Protein AF-A0A0N4YD77-F1 (afdb_monomer_lite)

Foldseek 3Di:
DDDDDDPPPDDQDAAEDQDDPVCVVDPPQPDPVCPVRNRYYYDPDPVRVVVVCVVDPDPPDDFDPLQEEEEEQQCQPPVVRLVVVCVVCVVSNHHYHYPHDDDPVRVVCRVPRGRYYD

InterPro domains:
  IPR005314 Peptidase C50, separase [PTHR12792] (9-118)
  IPR030397 SEPARIN core domain [PS51700] (65-118)

Sequence (118 aa):
MAKAESSSSKSPAYTFLIVCPDLTTFPWEVVPVFRDSPYVARVASVHALFRTLNKNDQIPFEVNVNNAFYVLDPDNNLGDTRKRITDFVSKFGWKGVVGKVPSTEEMAEALKERDVFL

Organism: Nippostrongylus brasiliensis (NCBI:txid27835)

pLDDT: mean 90.29, std 13.87, range [37.31, 97.56]

Structure (mmCIF, N/CA/C/O backbone):
data_AF-A0A0N4YD77-F1
#
_entry.id   AF-A0A0N4YD77-F1
#
loop_
_atom_site.group_PDB
_atom_site.id
_atom_site.type_symbol
_atom_site.label_atom_id
_atom_site.label_alt_id
_atom_site.label_comp_id
_atom_site.label_asym_id
_atom_site.label_entity_id
_atom_site.label_seq_id
_atom_site.pdbx_PDB_ins_code
_atom_site.Cartn_x
_atom_site.Cartn_y
_atom_site.Cartn_z
_atom_site.occupancy
_atom_site.B_iso_or_equiv
_atom_site.auth_seq_id
_atom_site.auth_comp_id
_atom_site.auth_asym_id
_atom_site.auth_atom_id
_atom_site.pdbx_PDB_model_num
ATOM 1 N N . MET A 1 1 ? 19.313 -45.833 -13.872 1.00 37.31 1 MET A N 1
ATOM 2 C CA . MET A 1 1 ? 18.668 -45.146 -12.733 1.00 37.31 1 MET A CA 1
ATOM 3 C C . MET A 1 1 ? 18.941 -43.659 -12.875 1.00 37.31 1 MET A C 1
ATOM 5 O O . MET A 1 1 ? 20.072 -43.239 -12.678 1.00 37.31 1 MET A O 1
ATOM 9 N N . ALA A 1 2 ? 17.950 -42.900 -13.343 1.00 38.97 2 ALA A N 1
ATOM 10 C CA . ALA A 1 2 ? 18.052 -41.451 -13.490 1.00 38.97 2 ALA A CA 1
ATOM 11 C C . ALA A 1 2 ? 17.935 -40.801 -12.105 1.00 38.97 2 ALA A C 1
ATOM 13 O O . ALA A 1 2 ? 17.040 -41.138 -11.330 1.00 38.97 2 ALA A O 1
ATOM 14 N N . LYS A 1 3 ? 18.884 -39.924 -11.780 1.00 38.44 3 LYS A N 1
ATOM 15 C CA . LYS A 1 3 ? 18.937 -39.183 -10.522 1.00 38.44 3 LYS A CA 1
ATOM 16 C C . LYS A 1 3 ? 17.837 -38.121 -10.572 1.00 38.44 3 LYS A C 1
ATOM 18 O O . LYS A 1 3 ? 17.881 -37.255 -11.437 1.00 38.44 3 LYS A O 1
ATOM 23 N N . ALA A 1 4 ? 16.841 -38.237 -9.697 1.00 43.75 4 ALA A N 1
ATOM 24 C CA . ALA A 1 4 ? 15.804 -37.228 -9.540 1.00 43.75 4 ALA A CA 1
ATOM 25 C C . ALA A 1 4 ? 16.464 -35.896 -9.152 1.00 43.75 4 ALA A C 1
ATOM 27 O O . ALA A 1 4 ? 17.150 -35.811 -8.131 1.00 43.75 4 ALA A O 1
ATOM 28 N N . GLU A 1 5 ? 16.299 -34.881 -9.994 1.00 40.06 5 GLU A N 1
ATOM 29 C CA . GLU A 1 5 ? 16.655 -33.507 -9.667 1.00 40.06 5 GLU A CA 1
ATOM 30 C C . GLU A 1 5 ? 15.758 -33.060 -8.511 1.00 40.06 5 GLU A C 1
ATOM 32 O O . GLU A 1 5 ? 14.537 -32.983 -8.642 1.00 40.06 5 GLU A O 1
ATOM 37 N N . SER A 1 6 ? 16.355 -32.808 -7.345 1.00 44.38 6 SER A N 1
ATOM 38 C CA . SER A 1 6 ? 15.648 -32.157 -6.250 1.00 44.38 6 SER A CA 1
ATOM 39 C C . SER A 1 6 ? 15.284 -30.750 -6.717 1.00 44.38 6 SER A C 1
ATOM 41 O O . SER A 1 6 ? 16.174 -29.922 -6.931 1.00 44.38 6 SER A O 1
ATOM 43 N N . SER A 1 7 ? 13.994 -30.480 -6.895 1.00 47.03 7 SER A N 1
ATOM 44 C CA . SER A 1 7 ? 13.473 -29.152 -7.196 1.00 47.03 7 SER A CA 1
ATOM 45 C C . SER A 1 7 ? 13.814 -28.201 -6.045 1.00 47.03 7 SER A C 1
ATOM 47 O O . SER A 1 7 ? 13.083 -28.106 -5.061 1.00 47.03 7 SER A O 1
ATOM 49 N N . SER A 1 8 ? 14.958 -27.525 -6.144 1.00 52.00 8 SER A N 1
ATOM 50 C CA . SER A 1 8 ? 15.318 -26.416 -5.267 1.00 52.00 8 SER A CA 1
ATOM 51 C C . SER A 1 8 ? 14.312 -25.293 -5.512 1.00 52.00 8 SER A C 1
ATOM 53 O O . SER A 1 8 ? 14.329 -24.657 -6.569 1.00 52.00 8 SER A O 1
ATOM 55 N N . SER A 1 9 ? 13.378 -25.094 -4.581 1.00 57.31 9 SER A N 1
ATOM 56 C CA . SER A 1 9 ? 12.446 -23.971 -4.621 1.00 57.31 9 SER A CA 1
ATOM 57 C C . SER A 1 9 ? 13.252 -22.681 -4.471 1.00 57.31 9 SER A C 1
ATOM 59 O O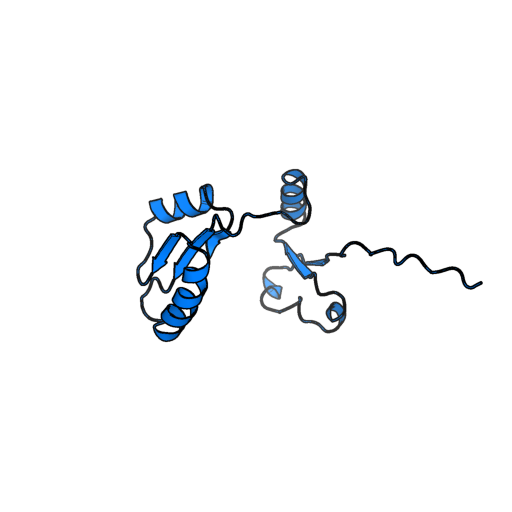 . SER A 1 9 ? 13.714 -22.357 -3.377 1.00 57.31 9 SER A O 1
ATOM 61 N N . LYS A 1 10 ? 13.474 -21.964 -5.575 1.00 71.62 10 LYS A N 1
ATOM 62 C CA . LYS A 1 10 ? 14.132 -20.654 -5.542 1.00 71.62 10 LYS A CA 1
ATOM 63 C C . LYS A 1 10 ? 13.287 -19.696 -4.704 1.00 71.62 10 LYS A C 1
ATOM 65 O O . LYS A 1 10 ? 12.093 -19.555 -4.961 1.00 71.62 10 LYS A O 1
ATOM 70 N N . SER A 1 11 ? 13.908 -19.033 -3.731 1.00 78.12 11 SER A N 1
ATOM 71 C CA . SER A 1 11 ? 13.277 -17.932 -3.001 1.00 78.12 11 SER A CA 1
ATOM 72 C C . SER A 1 11 ? 12.828 -16.836 -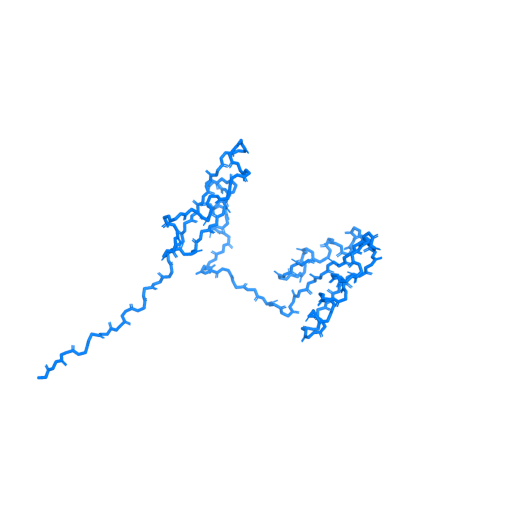3.979 1.00 78.12 11 SER A C 1
ATOM 74 O O . SER A 1 11 ? 13.518 -16.606 -4.979 1.00 78.12 11 SER A O 1
ATOM 76 N N . PRO A 1 12 ? 11.697 -16.156 -3.720 1.00 87.00 12 PRO A N 1
ATOM 77 C CA . PRO A 1 12 ? 11.223 -15.087 -4.589 1.00 87.00 12 PRO A CA 1
ATOM 78 C C . PRO A 1 12 ? 12.252 -13.950 -4.651 1.00 87.00 12 PRO A C 1
ATOM 80 O O . PRO A 1 12 ? 12.764 -13.503 -3.624 1.00 87.00 12 PRO A O 1
ATOM 83 N N . ALA A 1 13 ? 12.555 -13.487 -5.864 1.00 90.94 13 ALA A N 1
ATOM 84 C CA . ALA A 1 13 ? 13.394 -12.316 -6.096 1.00 90.94 13 ALA A CA 1
ATOM 85 C C . ALA A 1 13 ? 12.506 -11.075 -6.241 1.00 90.94 13 ALA A C 1
ATOM 87 O O . ALA A 1 13 ? 11.556 -11.093 -7.021 1.00 90.94 13 ALA A O 1
ATOM 88 N N . TYR A 1 14 ? 12.828 -10.009 -5.508 1.00 93.19 14 TYR A N 1
ATOM 89 C CA . TYR A 1 14 ? 12.081 -8.750 -5.508 1.00 93.19 14 TYR A CA 1
ATOM 90 C C . TYR A 1 14 ? 12.865 -7.655 -6.231 1.00 93.19 14 TYR A C 1
ATOM 92 O O . TYR A 1 14 ? 14.079 -7.541 -6.061 1.00 93.19 14 TYR A O 1
ATOM 100 N N . THR A 1 15 ? 12.167 -6.814 -6.994 1.00 95.56 15 THR A N 1
ATOM 101 C CA . THR A 1 15 ? 12.727 -5.603 -7.607 1.00 95.56 15 THR A CA 1
ATOM 102 C C . THR A 1 15 ? 12.103 -4.370 -6.966 1.00 95.56 15 THR A C 1
ATOM 104 O O . THR A 1 15 ? 10.893 -4.165 -7.054 1.00 95.56 15 THR A O 1
ATOM 107 N N . PHE A 1 16 ? 12.929 -3.525 -6.347 1.00 96.19 16 PHE A N 1
ATOM 108 C CA . PHE A 1 16 ? 12.488 -2.255 -5.772 1.00 96.19 16 PHE A CA 1
ATOM 109 C C . PHE A 1 16 ? 12.862 -1.088 -6.682 1.00 96.19 16 PHE A C 1
ATOM 111 O O . PHE A 1 16 ? 14.037 -0.861 -6.967 1.00 96.19 16 PHE A O 1
ATOM 118 N N . LEU A 1 17 ? 11.858 -0.335 -7.119 1.00 97.00 17 LEU A N 1
ATOM 119 C CA . LEU A 1 17 ? 12.024 0.840 -7.964 1.00 97.00 17 LEU A CA 1
ATOM 120 C C . LEU A 1 17 ? 12.051 2.105 -7.104 1.00 97.00 17 LEU A C 1
ATOM 122 O O . LEU A 1 17 ? 11.127 2.366 -6.332 1.00 97.00 17 LEU A O 1
ATOM 126 N N . ILE A 1 18 ? 13.096 2.913 -7.274 1.00 97.38 18 ILE A N 1
ATOM 127 C CA . ILE A 1 18 ? 13.190 4.267 -6.721 1.00 97.38 18 ILE A CA 1
ATOM 128 C C . ILE A 1 18 ? 13.071 5.220 -7.901 1.00 97.38 18 ILE A C 1
ATOM 130 O O . ILE A 1 18 ? 14.032 5.452 -8.631 1.00 97.38 18 ILE A O 1
ATOM 134 N N . VAL A 1 19 ? 11.854 5.705 -8.123 1.00 96.56 19 VAL A N 1
ATOM 135 C CA . VAL A 1 19 ? 11.498 6.532 -9.279 1.00 96.56 19 VAL A CA 1
ATOM 136 C C . VAL A 1 19 ? 11.478 7.993 -8.843 1.00 96.56 19 VAL A C 1
ATOM 138 O O . VAL A 1 19 ? 10.946 8.312 -7.779 1.00 96.56 19 VAL A O 1
ATOM 141 N N . CYS A 1 20 ? 12.055 8.893 -9.643 1.00 95.19 20 CYS A N 1
ATOM 142 C CA . CYS A 1 20 ? 11.963 10.321 -9.354 1.00 95.19 20 CYS A CA 1
ATOM 143 C C . CYS A 1 20 ? 10.502 10.807 -9.454 1.00 95.19 20 CYS A C 1
ATOM 145 O O . CYS A 1 20 ? 9.712 10.225 -10.207 1.00 95.19 20 CYS A O 1
ATOM 147 N N . PRO A 1 21 ? 10.125 11.877 -8.729 1.00 94.62 21 PRO A N 1
ATOM 148 C CA . PRO A 1 21 ? 8.751 12.379 -8.733 1.00 94.62 21 PRO A CA 1
ATOM 149 C C . PRO A 1 21 ? 8.198 12.643 -10.139 1.00 94.62 21 PRO A C 1
ATOM 151 O O . PRO A 1 21 ? 7.059 12.280 -10.421 1.00 94.62 21 PRO A O 1
ATOM 154 N N . ASP A 1 22 ? 9.029 13.162 -11.045 1.00 96.75 22 ASP A N 1
ATOM 155 C CA . ASP A 1 22 ? 8.633 13.506 -12.417 1.00 96.75 22 ASP A CA 1
ATOM 156 C C . ASP A 1 22 ? 8.250 12.286 -13.273 1.00 96.75 22 ASP A C 1
ATOM 158 O O . ASP A 1 22 ? 7.511 12.415 -14.246 1.00 96.75 22 ASP A O 1
ATOM 162 N N . LEU A 1 23 ? 8.727 11.090 -12.910 1.00 96.25 23 LEU A N 1
ATOM 163 C CA . LEU A 1 23 ? 8.478 9.841 -13.640 1.00 96.25 23 LEU A CA 1
ATOM 164 C C . LEU A 1 23 ? 7.540 8.886 -12.893 1.00 96.25 23 LEU A C 1
ATOM 166 O O . LEU A 1 23 ? 7.303 7.767 -13.355 1.00 96.25 23 LEU A O 1
ATOM 170 N N . THR A 1 24 ? 7.000 9.299 -11.742 1.00 95.00 24 THR A N 1
ATOM 171 C CA . THR A 1 24 ? 6.196 8.415 -10.888 1.00 95.00 24 THR A CA 1
ATOM 172 C C . THR A 1 24 ? 4.836 8.059 -11.503 1.00 95.00 24 THR A C 1
ATOM 174 O O . THR A 1 24 ? 4.240 7.043 -11.159 1.00 95.00 24 THR A O 1
ATOM 177 N N . THR A 1 25 ? 4.327 8.846 -12.447 1.00 96.19 25 THR A N 1
ATOM 178 C CA . THR A 1 25 ? 3.021 8.585 -13.074 1.00 96.19 25 THR A CA 1
ATOM 179 C C . THR A 1 25 ? 3.043 7.396 -14.035 1.00 96.19 25 THR A C 1
ATOM 181 O O . THR A 1 25 ? 2.003 6.788 -14.279 1.00 96.19 25 THR A O 1
ATOM 184 N N . PHE A 1 26 ? 4.213 7.035 -14.571 1.00 96.94 26 PHE A N 1
ATOM 185 C CA . PHE A 1 26 ? 4.341 5.905 -15.487 1.00 96.94 26 PHE A CA 1
ATOM 186 C C . PHE A 1 26 ? 4.276 4.568 -14.722 1.00 96.94 26 PHE A C 1
ATOM 188 O O . PHE A 1 26 ? 4.942 4.444 -13.693 1.00 96.94 26 PHE A O 1
ATOM 195 N N . PRO A 1 27 ? 3.532 3.549 -15.196 1.00 96.00 27 PRO A N 1
ATOM 196 C CA . PRO A 1 27 ? 3.383 2.253 -14.525 1.00 96.00 27 PRO A CA 1
ATOM 197 C C . PRO A 1 27 ? 4.595 1.338 -14.778 1.00 96.00 27 PRO A C 1
ATOM 199 O O . PRO A 1 27 ? 4.506 0.333 -15.485 1.00 96.00 27 PRO A O 1
ATOM 202 N N . TRP A 1 28 ? 5.750 1.699 -14.214 1.00 96.56 28 TRP A N 1
ATOM 203 C CA . TRP A 1 28 ? 7.020 0.983 -14.389 1.00 96.56 28 TRP A CA 1
ATOM 204 C C . TRP A 1 28 ? 6.959 -0.500 -14.019 1.00 96.56 28 TRP A C 1
ATOM 206 O O . TRP A 1 28 ? 7.736 -1.284 -14.539 1.00 96.56 28 TRP A O 1
ATOM 216 N N . GLU A 1 29 ? 6.035 -0.907 -13.162 1.00 96.31 29 GLU A N 1
ATOM 217 C CA . GLU A 1 29 ? 5.840 -2.290 -12.733 1.00 96.31 29 GLU A CA 1
ATOM 218 C C . GLU A 1 29 ? 5.243 -3.184 -13.831 1.00 96.31 29 GLU A C 1
ATOM 220 O O . GLU A 1 29 ? 5.364 -4.403 -13.764 1.00 96.31 29 GLU A O 1
ATOM 225 N N . VAL A 1 30 ? 4.616 -2.595 -14.856 1.00 94.44 30 VAL A N 1
ATOM 226 C CA . VAL A 1 30 ? 3.826 -3.313 -15.877 1.00 94.44 30 VAL A CA 1
ATOM 227 C C . VAL A 1 30 ? 4.567 -3.413 -17.222 1.00 94.44 30 VAL A C 1
ATOM 229 O O . VAL A 1 30 ? 4.004 -3.813 -18.241 1.00 94.44 30 VAL A O 1
ATOM 232 N N . VAL A 1 31 ? 5.854 -3.061 -17.271 1.00 95.44 31 VAL A N 1
ATOM 233 C CA . VAL A 1 31 ? 6.639 -3.159 -18.512 1.00 95.44 31 VAL A CA 1
ATOM 234 C C . VAL A 1 31 ? 6.975 -4.619 -18.868 1.00 95.44 31 VAL A C 1
ATOM 236 O O . VAL A 1 31 ? 7.119 -5.455 -17.973 1.00 95.44 31 VAL A O 1
ATOM 239 N N . PRO A 1 32 ? 7.176 -4.957 -20.161 1.00 96.44 32 PRO A N 1
ATOM 240 C CA . PRO A 1 32 ? 7.357 -6.346 -20.595 1.00 96.44 32 PRO A CA 1
ATOM 241 C C . PRO A 1 32 ? 8.502 -7.113 -19.922 1.00 96.44 32 PRO A C 1
ATOM 243 O O . PRO A 1 32 ? 8.410 -8.331 -19.804 1.00 96.44 32 PRO A O 1
ATOM 246 N N . VAL A 1 33 ? 9.555 -6.426 -19.462 1.00 95.31 33 VAL A N 1
ATOM 247 C CA . VAL A 1 33 ? 10.689 -7.065 -18.770 1.00 95.31 33 VAL A CA 1
ATOM 248 C C . VAL A 1 33 ? 10.285 -7.719 -17.440 1.00 95.31 33 VAL A C 1
ATOM 250 O O . VAL A 1 33 ? 10.935 -8.666 -17.014 1.00 95.31 33 VAL A O 1
ATOM 253 N N . PHE A 1 34 ? 9.184 -7.287 -16.815 1.00 95.56 34 PHE A N 1
ATOM 254 C CA . PHE A 1 34 ? 8.691 -7.857 -15.557 1.00 95.56 34 PHE A CA 1
ATOM 255 C C . PHE A 1 34 ? 7.649 -8.966 -15.735 1.00 95.56 34 PHE A C 1
ATOM 257 O O . PHE A 1 34 ? 7.133 -9.480 -14.745 1.00 95.56 34 PHE A O 1
ATOM 264 N N . ARG A 1 35 ? 7.360 -9.395 -16.973 1.00 92.69 35 ARG A N 1
ATOM 265 C CA . ARG A 1 35 ? 6.345 -10.427 -17.256 1.00 92.69 35 ARG A CA 1
ATOM 266 C C . ARG A 1 35 ? 6.570 -11.724 -16.473 1.00 92.69 35 ARG A C 1
ATOM 268 O O . ARG A 1 35 ? 5.613 -12.275 -15.940 1.00 92.69 35 ARG A O 1
ATOM 275 N N . ASP A 1 36 ? 7.824 -12.160 -16.376 1.00 93.25 36 ASP A N 1
ATOM 276 C CA . ASP A 1 36 ? 8.214 -13.395 -15.683 1.00 93.25 36 ASP A CA 1
ATOM 277 C C . ASP A 1 36 ? 8.804 -13.125 -14.282 1.00 93.25 36 ASP A C 1
ATOM 279 O O . ASP A 1 36 ? 9.316 -14.029 -13.625 1.00 93.25 36 ASP A O 1
ATOM 283 N N . SER A 1 37 ? 8.739 -11.873 -13.810 1.00 91.88 37 SER A N 1
ATOM 284 C CA . SER A 1 37 ? 9.248 -11.430 -12.507 1.00 91.88 37 SER A CA 1
ATOM 285 C C . SER A 1 37 ? 8.242 -10.479 -11.843 1.00 91.88 37 SER A C 1
ATOM 287 O O . SER A 1 37 ? 8.466 -9.266 -11.819 1.00 91.88 37 SER A O 1
ATOM 289 N N . PRO A 1 38 ? 7.135 -11.006 -11.286 1.00 91.06 38 PRO A N 1
ATOM 290 C CA . PRO A 1 38 ? 5.987 -10.199 -10.863 1.00 91.06 38 PRO A CA 1
ATOM 291 C C . PRO A 1 38 ? 6.208 -9.403 -9.567 1.00 91.06 38 PRO A C 1
ATOM 293 O O . PRO A 1 38 ? 5.404 -8.537 -9.232 1.00 91.06 38 PRO A O 1
ATOM 296 N N . TYR A 1 39 ? 7.272 -9.683 -8.810 1.00 94.44 39 TYR A N 1
ATOM 297 C CA . TYR A 1 39 ? 7.527 -9.057 -7.511 1.00 94.44 39 TYR A CA 1
ATOM 298 C C . TYR A 1 39 ? 8.249 -7.712 -7.657 1.00 94.44 39 TYR A C 1
ATOM 300 O O . TYR A 1 39 ? 9.423 -7.570 -7.305 1.00 94.44 39 TYR A O 1
ATOM 308 N N . VAL A 1 40 ? 7.538 -6.721 -8.192 1.00 96.06 40 VAL A N 1
ATOM 309 C CA . VAL A 1 40 ? 8.040 -5.358 -8.399 1.00 96.06 40 VAL A CA 1
ATOM 310 C C . VAL A 1 40 ? 7.277 -4.393 -7.500 1.00 96.06 40 VAL A C 1
ATOM 312 O O . VAL A 1 40 ? 6.050 -4.373 -7.512 1.00 96.06 40 VAL A O 1
ATOM 315 N N . ALA A 1 41 ? 7.994 -3.589 -6.719 1.00 94.69 41 ALA A N 1
ATOM 316 C CA . ALA A 1 41 ? 7.400 -2.606 -5.816 1.00 94.69 41 ALA A CA 1
ATOM 317 C C . ALA A 1 41 ? 8.170 -1.284 -5.855 1.00 94.69 41 ALA A C 1
ATOM 319 O O . ALA A 1 41 ? 9.359 -1.250 -6.172 1.00 94.69 41 ALA A O 1
ATOM 320 N N . ARG A 1 42 ? 7.514 -0.183 -5.483 1.00 96.25 42 ARG A N 1
ATOM 321 C CA . ARG A 1 42 ? 8.176 1.116 -5.309 1.00 96.25 42 ARG A CA 1
ATOM 322 C C . ARG A 1 42 ? 8.594 1.344 -3.876 1.00 96.25 42 ARG A C 1
ATOM 324 O O . ARG A 1 42 ? 7.881 0.990 -2.941 1.00 96.25 42 ARG A O 1
ATOM 331 N N . VAL A 1 43 ? 9.715 2.034 -3.720 1.00 96.00 43 VAL A N 1
ATOM 332 C CA . VAL A 1 43 ? 10.136 2.613 -2.446 1.00 96.00 43 VAL A CA 1
ATOM 333 C C . VAL A 1 43 ? 10.537 4.064 -2.662 1.00 96.00 43 VAL A C 1
ATOM 335 O O . VAL A 1 43 ? 11.099 4.426 -3.692 1.00 96.00 43 VAL A O 1
ATOM 338 N N . ALA A 1 44 ? 10.238 4.914 -1.681 1.00 95.19 44 ALA A N 1
ATOM 339 C CA . ALA A 1 44 ? 10.448 6.355 -1.811 1.00 95.19 44 ALA A CA 1
ATOM 340 C C . ALA A 1 44 ? 11.933 6.742 -1.933 1.00 95.19 44 ALA A C 1
ATOM 342 O O . ALA A 1 44 ? 12.271 7.741 -2.558 1.00 95.19 44 ALA A O 1
ATOM 343 N N . SER A 1 45 ? 12.828 5.980 -1.299 1.00 96.00 45 SER A N 1
ATOM 344 C CA . SER A 1 45 ? 14.275 6.197 -1.355 1.00 96.00 45 SER A CA 1
ATOM 345 C C . SER A 1 45 ? 15.041 4.973 -0.857 1.00 96.00 45 SER A C 1
ATOM 347 O O . SER A 1 45 ? 14.487 4.114 -0.166 1.00 96.00 45 SER A O 1
ATOM 349 N N . VAL A 1 46 ? 16.350 4.948 -1.125 1.00 95.94 46 VAL A N 1
ATOM 350 C CA . VAL A 1 46 ? 17.278 3.951 -0.567 1.00 95.94 46 VAL A CA 1
ATOM 351 C C . VAL A 1 46 ? 17.267 3.997 0.968 1.00 95.94 46 VAL A C 1
ATOM 353 O O . VAL A 1 46 ? 17.240 2.961 1.627 1.00 95.94 46 VAL A O 1
ATOM 356 N N . HIS A 1 47 ? 17.219 5.197 1.556 1.00 96.81 47 HIS A N 1
ATOM 357 C CA . HIS A 1 47 ? 17.175 5.368 3.010 1.00 96.81 47 HIS A CA 1
ATOM 358 C C . HIS A 1 47 ? 15.895 4.793 3.626 1.00 96.81 47 HIS A C 1
ATOM 360 O O . HIS A 1 47 ? 15.956 4.146 4.670 1.00 96.81 47 HIS A O 1
ATOM 366 N N . ALA A 1 48 ? 14.742 5.002 2.982 1.00 94.69 48 ALA A N 1
ATOM 367 C CA . ALA A 1 48 ? 13.473 4.438 3.436 1.00 94.69 48 ALA A CA 1
ATOM 368 C C . ALA A 1 48 ? 13.483 2.904 3.371 1.00 94.69 48 ALA A C 1
ATOM 370 O O . ALA A 1 48 ? 13.016 2.255 4.308 1.00 94.69 48 ALA A O 1
ATOM 371 N N . LEU A 1 49 ? 14.070 2.334 2.313 1.00 94.00 49 LEU A N 1
ATOM 372 C CA . LEU A 1 49 ? 14.247 0.891 2.178 1.00 94.00 49 LEU A CA 1
ATOM 373 C C . LEU A 1 49 ? 15.096 0.333 3.327 1.00 94.00 49 LEU A C 1
ATOM 375 O O . LEU A 1 49 ? 14.613 -0.512 4.074 1.00 94.00 49 LEU A O 1
ATOM 379 N N . PHE A 1 50 ? 16.308 0.853 3.548 1.00 94.69 50 PHE A N 1
ATOM 380 C CA . PHE A 1 50 ? 17.166 0.365 4.635 1.00 94.69 50 PHE A CA 1
ATOM 381 C C . PHE A 1 50 ? 16.556 0.575 6.018 1.00 94.69 50 PHE A C 1
ATOM 383 O O . PHE A 1 50 ? 16.636 -0.309 6.864 1.00 94.69 50 PHE A O 1
ATOM 390 N N . ARG A 1 51 ? 15.880 1.705 6.254 1.00 94.69 51 ARG A N 1
ATOM 391 C CA . ARG A 1 51 ? 15.164 1.927 7.516 1.00 94.69 51 ARG A CA 1
ATOM 392 C C . ARG A 1 51 ? 14.066 0.888 7.742 1.00 94.69 51 ARG A C 1
ATOM 394 O O . ARG A 1 51 ? 13.827 0.518 8.886 1.00 94.69 51 ARG A O 1
ATOM 401 N N . THR A 1 52 ? 13.392 0.453 6.682 1.00 92.25 52 THR A N 1
ATOM 402 C CA . THR A 1 52 ? 12.333 -0.562 6.759 1.00 92.25 52 THR A CA 1
ATOM 403 C C . THR A 1 52 ? 12.923 -1.949 6.987 1.00 92.25 52 THR A C 1
ATOM 405 O O . THR A 1 52 ? 12.438 -2.666 7.855 1.00 92.25 52 THR A O 1
ATOM 408 N N . LEU A 1 53 ? 14.003 -2.296 6.283 1.00 91.38 53 LEU A N 1
ATOM 409 C CA . LEU A 1 53 ? 14.711 -3.569 6.457 1.00 91.38 53 LEU A CA 1
ATOM 410 C C . LEU A 1 53 ? 15.313 -3.702 7.861 1.00 91.38 53 LEU A C 1
ATOM 412 O O . LEU A 1 53 ? 15.196 -4.747 8.478 1.00 91.38 53 LEU A O 1
ATOM 416 N N . ASN A 1 54 ? 15.873 -2.627 8.417 1.00 92.81 54 ASN A N 1
ATOM 417 C CA . ASN A 1 54 ? 16.460 -2.649 9.762 1.00 92.81 54 ASN A CA 1
ATOM 418 C C . ASN A 1 54 ? 15.425 -2.761 10.892 1.00 92.81 54 ASN A C 1
ATOM 420 O O . ASN A 1 54 ? 15.801 -2.989 12.036 1.00 92.81 54 ASN A O 1
ATOM 424 N N . LYS A 1 55 ? 14.143 -2.504 10.610 1.00 89.88 55 LYS A N 1
ATOM 425 C CA . LYS A 1 55 ? 13.059 -2.594 11.597 1.00 89.88 55 LYS A CA 1
ATOM 426 C C . LYS A 1 55 ? 12.335 -3.935 11.574 1.00 89.88 55 LYS A C 1
ATOM 428 O O . LYS A 1 55 ? 11.575 -4.201 12.498 1.00 89.88 55 LYS A O 1
ATOM 433 N N . ASN A 1 56 ? 12.505 -4.713 10.510 1.00 87.25 56 ASN A N 1
ATOM 434 C CA . ASN A 1 56 ? 11.739 -5.923 10.270 1.00 87.25 56 ASN A CA 1
ATOM 435 C C . ASN A 1 56 ? 12.699 -7.084 10.045 1.00 87.25 56 ASN A C 1
ATOM 437 O O . ASN A 1 56 ? 13.376 -7.147 9.023 1.00 87.25 56 ASN A O 1
ATOM 441 N N . ASP A 1 57 ? 12.698 -8.030 10.977 1.00 83.44 57 ASP A N 1
ATOM 442 C CA . ASP A 1 57 ? 13.554 -9.217 10.905 1.00 83.44 57 ASP A CA 1
ATOM 443 C C . ASP A 1 57 ? 12.984 -10.303 9.973 1.00 83.44 57 ASP A C 1
ATOM 445 O O . ASP A 1 57 ? 13.637 -11.315 9.723 1.00 83.44 57 ASP A O 1
ATOM 449 N N . GLN A 1 58 ? 11.760 -10.111 9.465 1.00 85.69 58 GLN A N 1
ATOM 450 C CA . GLN A 1 58 ? 11.051 -11.039 8.583 1.00 85.69 58 GLN A CA 1
ATOM 451 C C . GLN A 1 58 ? 10.718 -10.374 7.243 1.00 85.69 58 GLN A C 1
ATOM 453 O O . GLN A 1 58 ? 10.150 -9.280 7.194 1.00 85.69 58 GLN A O 1
ATOM 458 N N . ILE A 1 59 ? 11.081 -11.053 6.151 1.00 84.00 59 ILE A N 1
ATOM 459 C CA . ILE A 1 59 ? 10.818 -10.633 4.771 1.00 84.00 59 ILE A CA 1
ATOM 460 C C . ILE A 1 59 ? 10.284 -11.854 4.000 1.00 84.00 59 ILE A C 1
ATOM 462 O O . ILE A 1 59 ? 11.022 -12.834 3.866 1.00 84.00 59 ILE A O 1
ATOM 466 N N . PRO A 1 60 ? 9.059 -11.811 3.439 1.00 87.31 60 PRO A N 1
ATOM 467 C CA . PRO A 1 60 ? 8.101 -10.702 3.485 1.00 87.31 60 PRO A CA 1
ATOM 468 C C . PRO A 1 60 ? 7.547 -10.453 4.897 1.00 87.31 60 PRO A C 1
ATOM 470 O O . PRO A 1 60 ? 7.565 -11.339 5.745 1.00 87.31 60 PRO A O 1
ATOM 473 N N . PHE A 1 61 ? 7.065 -9.233 5.139 1.00 88.25 61 PHE A N 1
ATOM 474 C CA . PHE A 1 61 ? 6.427 -8.872 6.405 1.00 88.25 61 PHE A CA 1
ATOM 475 C C . PHE A 1 61 ? 5.095 -9.619 6.556 1.00 88.25 61 PHE A C 1
ATOM 477 O O . PHE A 1 61 ? 4.257 -9.577 5.652 1.00 88.25 61 PHE A O 1
ATOM 484 N N . GLU A 1 62 ? 4.905 -10.297 7.685 1.00 90.44 62 GLU A N 1
ATOM 485 C CA . GLU A 1 62 ? 3.677 -11.033 7.987 1.00 90.44 62 GLU A CA 1
ATOM 486 C C . GLU A 1 62 ? 2.645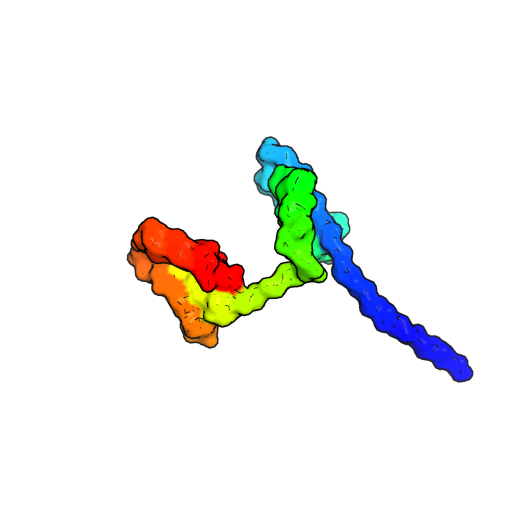 -10.122 8.663 1.00 90.44 62 GLU A C 1
ATOM 488 O O . GLU A 1 62 ? 2.986 -9.315 9.525 1.00 90.44 62 GLU A O 1
ATOM 493 N N . VAL A 1 63 ? 1.373 -10.264 8.282 1.00 92.44 63 VAL A N 1
ATOM 494 C CA . VAL A 1 63 ? 0.250 -9.495 8.843 1.00 92.44 63 VAL A CA 1
ATOM 495 C C . VAL A 1 63 ? -0.901 -10.414 9.226 1.00 92.44 63 VAL A C 1
ATOM 497 O O . VAL A 1 63 ? -1.222 -11.361 8.503 1.00 92.44 63 VAL A O 1
ATOM 500 N N . ASN A 1 64 ? -1.587 -10.107 10.327 1.00 93.25 64 ASN A N 1
ATOM 501 C CA . ASN A 1 64 ? -2.846 -10.755 10.662 1.00 93.25 64 ASN A CA 1
ATOM 502 C C . ASN A 1 64 ? -4.005 -10.068 9.930 1.00 93.25 64 ASN A C 1
ATOM 504 O O . ASN A 1 64 ? -4.560 -9.075 10.395 1.00 93.25 64 ASN A O 1
ATOM 508 N N . VAL A 1 65 ? -4.439 -10.653 8.813 1.00 91.75 65 VAL A N 1
ATOM 509 C CA . VAL A 1 65 ? -5.573 -10.145 8.019 1.00 91.75 65 VAL A CA 1
ATOM 510 C C . VAL A 1 65 ? -6.903 -10.095 8.777 1.00 91.75 65 VAL A C 1
ATOM 512 O O . VAL A 1 65 ? -7.807 -9.397 8.340 1.00 91.75 65 VAL A O 1
ATOM 515 N N . ASN A 1 66 ? -7.057 -10.799 9.903 1.00 92.44 66 ASN A N 1
ATOM 516 C CA . ASN A 1 66 ? -8.255 -10.674 10.741 1.00 92.44 66 ASN A CA 1
ATOM 517 C C . ASN A 1 66 ? -8.193 -9.438 11.656 1.00 92.44 66 ASN A C 1
ATOM 519 O O . ASN A 1 66 ? -9.231 -8.970 12.121 1.00 92.44 66 ASN A O 1
ATOM 523 N N . ASN A 1 67 ? -6.998 -8.886 11.900 1.00 95.06 67 ASN A N 1
ATOM 524 C CA . ASN A 1 67 ? -6.805 -7.621 12.606 1.00 95.06 67 ASN A CA 1
ATOM 525 C C . ASN A 1 67 ? -6.781 -6.444 11.620 1.00 95.06 67 ASN A C 1
ATOM 527 O O . ASN A 1 67 ? -5.789 -5.725 11.499 1.00 95.06 67 ASN A O 1
ATOM 531 N N . ALA A 1 68 ? -7.884 -6.262 10.899 1.00 96.12 68 ALA A N 1
ATOM 532 C C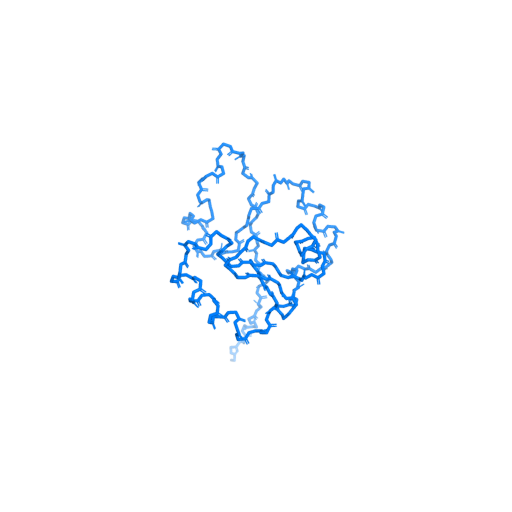A . ALA A 1 68 ? -8.014 -5.226 9.885 1.00 96.12 68 ALA A CA 1
ATOM 533 C C . ALA A 1 68 ? -9.076 -4.184 10.249 1.00 96.12 68 ALA A C 1
ATOM 535 O O . ALA A 1 68 ? -10.036 -4.466 10.978 1.00 96.12 68 ALA A O 1
ATOM 536 N N . PHE A 1 69 ? -8.909 -2.983 9.703 1.00 96.88 69 PHE A N 1
ATOM 537 C CA . PHE A 1 69 ? -9.914 -1.928 9.723 1.00 96.88 69 PHE A CA 1
ATOM 538 C C . PHE A 1 69 ? -10.162 -1.393 8.318 1.00 96.88 69 PHE A C 1
ATOM 540 O O . PHE A 1 69 ? -9.237 -1.359 7.510 1.00 96.88 69 PHE A O 1
ATOM 547 N N . TYR A 1 70 ? -11.396 -0.982 8.027 1.00 96.88 70 TYR A N 1
ATOM 548 C CA . TYR A 1 70 ? -11.745 -0.431 6.720 1.00 96.88 70 TYR A CA 1
ATOM 549 C C . TYR A 1 70 ? -12.524 0.888 6.791 1.00 96.88 70 TYR A C 1
ATOM 551 O O . TYR A 1 70 ? -13.306 1.125 7.716 1.00 96.88 70 TYR A O 1
ATOM 559 N N . VAL A 1 71 ? -12.387 1.709 5.752 1.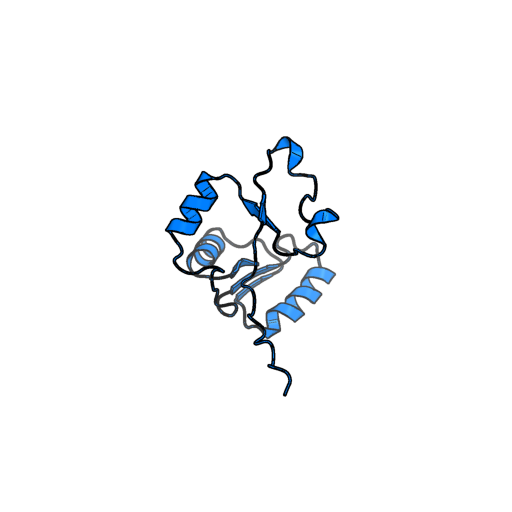00 97.25 71 VAL A N 1
ATOM 560 C CA . VAL A 1 71 ? -13.211 2.894 5.483 1.00 97.25 71 VAL A CA 1
ATOM 561 C C . VAL A 1 71 ? -13.811 2.767 4.085 1.00 97.25 71 VAL A C 1
ATOM 563 O O . VAL A 1 71 ? -13.105 2.787 3.083 1.00 97.25 71 VAL A O 1
ATOM 566 N N . LEU A 1 72 ? -15.138 2.648 3.994 1.00 96.94 72 LEU A N 1
ATOM 567 C CA . LEU A 1 72 ? -15.840 2.472 2.721 1.00 96.94 72 LEU A CA 1
ATOM 568 C C . LEU A 1 72 ? -16.769 3.639 2.423 1.00 96.94 72 LEU A C 1
ATOM 570 O O . LEU A 1 72 ? -17.704 3.909 3.175 1.00 96.94 72 LEU A O 1
ATOM 574 N N . ASP A 1 73 ? -16.562 4.246 1.253 1.00 97.06 73 ASP A N 1
ATOM 575 C CA . ASP A 1 73 ? -17.443 5.274 0.692 1.00 97.06 73 ASP A CA 1
ATOM 576 C C . ASP A 1 73 ? -17.716 6.431 1.682 1.00 97.06 73 ASP A C 1
ATOM 578 O O . ASP A 1 73 ? -18.867 6.658 2.059 1.00 97.06 73 ASP A O 1
ATOM 582 N N . PRO A 1 74 ? -16.675 7.140 2.169 1.00 97.25 74 PRO A N 1
ATOM 583 C CA . PRO A 1 74 ? -16.836 8.161 3.206 1.00 97.25 74 PRO A CA 1
ATOM 584 C C . PRO A 1 74 ? -17.704 9.350 2.764 1.00 97.25 74 PRO A C 1
ATOM 586 O O . PRO A 1 74 ? -18.397 9.930 3.598 1.00 97.25 74 PRO A O 1
ATOM 589 N N . ASP A 1 75 ? -17.717 9.657 1.464 1.00 97.19 75 ASP A N 1
ATOM 590 C CA . ASP A 1 75 ? -18.549 10.704 0.854 1.00 97.19 75 ASP A CA 1
ATOM 591 C C . ASP A 1 75 ? -19.952 10.207 0.457 1.00 97.19 75 ASP A C 1
ATOM 593 O O . ASP A 1 75 ? -20.772 10.985 -0.033 1.00 97.19 75 ASP A O 1
ATOM 597 N N . ASN A 1 76 ? -20.246 8.917 0.668 1.00 96.12 76 ASN A N 1
ATOM 598 C CA . ASN A 1 76 ? -21.533 8.286 0.370 1.00 96.12 76 ASN A CA 1
ATOM 599 C C . ASN A 1 76 ? -21.994 8.479 -1.093 1.00 96.12 76 ASN A C 1
ATOM 601 O O . ASN A 1 76 ? -23.177 8.697 -1.368 1.00 96.12 76 ASN A O 1
ATOM 605 N N . ASN A 1 77 ? -21.058 8.421 -2.041 1.00 97.38 77 ASN A N 1
ATOM 606 C CA . ASN A 1 77 ? -21.289 8.655 -3.468 1.00 97.38 77 ASN A CA 1
ATOM 607 C C . ASN A 1 77 ? -20.933 7.445 -4.353 1.00 97.38 77 ASN A C 1
ATOM 609 O O . ASN A 1 77 ? -21.089 7.512 -5.573 1.00 97.38 77 ASN A O 1
ATOM 613 N N . LEU A 1 78 ? -20.532 6.314 -3.760 1.00 96.12 78 LEU A N 1
ATOM 614 C CA . LEU A 1 78 ? -20.138 5.086 -4.457 1.00 96.12 78 LEU A CA 1
ATOM 615 C C . LEU A 1 78 ? -21.070 3.902 -4.142 1.00 96.12 78 LEU A C 1
ATOM 617 O O . LEU A 1 78 ? -20.605 2.817 -3.796 1.00 96.12 78 LEU A O 1
ATOM 621 N N . GLY A 1 79 ? -22.387 4.077 -4.294 1.00 95.25 79 GLY A N 1
ATOM 622 C CA . GLY A 1 79 ? -23.410 3.111 -3.854 1.00 95.25 79 GLY A CA 1
ATOM 623 C C . GLY A 1 79 ? -23.175 1.645 -4.263 1.00 95.25 79 GLY A C 1
ATOM 624 O O . GLY A 1 79 ? -23.180 0.762 -3.398 1.00 95.25 79 GLY A O 1
ATOM 625 N N . ASP A 1 80 ? -22.921 1.378 -5.548 1.00 96.06 80 ASP A N 1
ATOM 626 C CA . ASP A 1 80 ? -22.682 0.013 -6.053 1.00 96.06 80 ASP A CA 1
ATOM 627 C C . ASP A 1 80 ? -21.365 -0.577 -5.530 1.00 96.06 80 ASP A C 1
ATOM 629 O O . ASP A 1 80 ? -21.309 -1.733 -5.098 1.00 96.06 80 ASP A O 1
ATOM 633 N N . THR A 1 81 ? -20.301 0.230 -5.511 1.00 95.44 81 THR A N 1
ATOM 634 C CA . THR A 1 81 ? -18.992 -0.165 -4.975 1.00 95.44 81 THR A CA 1
ATOM 635 C C . THR A 1 81 ? -19.084 -0.459 -3.483 1.00 95.44 81 THR A C 1
ATOM 637 O O . THR A 1 81 ? -18.583 -1.490 -3.037 1.00 95.44 81 THR A O 1
ATOM 640 N N . ARG A 1 82 ? -19.780 0.390 -2.720 1.00 95.50 82 ARG A N 1
ATOM 641 C CA . ARG A 1 82 ? -20.030 0.206 -1.292 1.00 95.50 82 ARG A CA 1
ATOM 642 C C . ARG A 1 82 ? -20.725 -1.117 -1.027 1.00 95.50 82 ARG A C 1
ATOM 644 O O . ARG A 1 82 ? -20.275 -1.854 -0.154 1.00 95.50 82 ARG A O 1
ATOM 651 N N . LYS A 1 83 ? -21.783 -1.439 -1.779 1.00 95.62 83 LYS A N 1
ATOM 652 C CA . LYS A 1 83 ? -22.498 -2.714 -1.632 1.00 95.62 83 LYS A CA 1
ATOM 653 C C . LYS A 1 83 ? -21.555 -3.890 -1.888 1.00 95.62 83 LYS A C 1
ATOM 655 O O . LYS A 1 83 ? -21.376 -4.734 -1.018 1.00 95.62 83 LYS A O 1
ATOM 660 N N . ARG A 1 84 ? -20.874 -3.882 -3.038 1.00 95.69 84 ARG A N 1
ATOM 661 C CA . ARG A 1 84 ? -19.957 -4.957 -3.443 1.00 95.69 84 ARG A CA 1
ATOM 662 C C . ARG A 1 84 ? -18.829 -5.190 -2.435 1.00 95.69 84 ARG A C 1
ATOM 664 O O . ARG A 1 84 ? -18.498 -6.339 -2.156 1.00 95.69 84 ARG A O 1
ATOM 671 N N . ILE A 1 85 ? -18.215 -4.124 -1.916 1.00 95.00 85 ILE A N 1
ATOM 672 C CA . ILE A 1 85 ? -17.096 -4.255 -0.974 1.00 95.00 85 ILE A CA 1
ATOM 673 C C . ILE A 1 85 ? -17.601 -4.617 0.426 1.00 95.00 85 ILE A C 1
ATOM 675 O O . ILE A 1 85 ? -16.991 -5.474 1.056 1.00 95.00 85 ILE A O 1
ATOM 679 N N . THR A 1 86 ? -18.734 -4.069 0.883 1.00 93.44 86 THR A N 1
ATOM 680 C CA . THR A 1 86 ? -19.366 -4.473 2.158 1.00 93.44 86 THR A CA 1
ATOM 681 C C . THR A 1 86 ? -19.641 -5.979 2.187 1.00 93.44 86 THR A C 1
ATOM 683 O O . THR A 1 86 ? -19.271 -6.661 3.143 1.00 93.44 86 THR A O 1
ATOM 686 N N . ASP A 1 87 ? -20.202 -6.522 1.103 1.00 92.81 87 ASP A N 1
ATOM 687 C CA . ASP A 1 87 ? -20.464 -7.960 0.969 1.00 92.81 87 ASP A CA 1
ATOM 688 C C . ASP A 1 87 ? -19.171 -8.792 1.045 1.00 92.81 87 ASP A C 1
ATOM 690 O O . ASP A 1 87 ? -19.167 -9.908 1.566 1.00 92.81 87 ASP A O 1
ATOM 694 N N . PHE A 1 88 ? -18.052 -8.254 0.555 1.00 91.94 88 PHE A N 1
ATOM 695 C CA . PHE A 1 88 ? -16.747 -8.901 0.645 1.00 91.94 88 PHE A CA 1
ATOM 696 C C . PHE A 1 88 ? -16.171 -8.846 2.066 1.00 91.94 88 PHE A C 1
ATOM 698 O O . PHE A 1 88 ? -15.853 -9.897 2.619 1.00 91.94 88 PHE A O 1
ATOM 705 N N . VAL A 1 89 ? -16.079 -7.659 2.679 1.00 92.38 89 VAL A N 1
ATOM 706 C CA . VAL A 1 89 ? -15.454 -7.483 4.007 1.00 92.38 89 VAL A CA 1
ATOM 707 C C . VAL A 1 89 ? -16.261 -8.130 5.135 1.00 92.38 89 VAL A C 1
ATOM 709 O O . VAL A 1 89 ? -15.681 -8.585 6.121 1.00 92.38 89 VAL A O 1
ATOM 712 N N . SER A 1 90 ? -17.584 -8.268 4.969 1.00 88.94 90 SER A N 1
ATOM 713 C CA . SER A 1 90 ? -18.464 -8.945 5.936 1.00 88.94 90 SER A CA 1
ATOM 714 C C . SER A 1 90 ? -18.057 -10.396 6.223 1.00 88.94 90 SER A C 1
ATOM 716 O O . SER A 1 90 ? -18.331 -10.916 7.303 1.00 88.94 90 SER A O 1
ATOM 718 N N . LYS A 1 91 ? -17.339 -11.035 5.291 1.00 91.81 91 LYS A N 1
ATOM 719 C CA . LYS A 1 91 ? -16.848 -12.414 5.421 1.00 91.81 91 LYS A CA 1
ATOM 720 C C . LYS A 1 91 ? -15.692 -12.557 6.410 1.00 91.81 91 LYS A C 1
ATOM 722 O O . LYS A 1 91 ? -15.416 -13.670 6.842 1.00 91.81 91 LYS A O 1
ATOM 727 N N . PHE A 1 92 ? -15.020 -11.457 6.751 1.00 89.75 92 PHE A N 1
ATOM 728 C CA . PHE A 1 92 ? -13.787 -11.465 7.541 1.00 89.75 92 PHE A CA 1
ATOM 729 C C . PHE A 1 92 ? -13.962 -10.897 8.957 1.00 89.75 92 PHE A C 1
ATOM 731 O O . PHE A 1 92 ? -13.003 -10.848 9.721 1.00 89.75 92 PHE A O 1
ATOM 738 N N . GLY A 1 93 ? -15.170 -10.452 9.323 1.00 88.56 93 GLY A N 1
ATOM 739 C CA . GLY A 1 93 ? -15.437 -9.881 10.650 1.00 88.56 93 GLY A CA 1
ATOM 740 C C . GLY A 1 93 ? -14.678 -8.578 10.936 1.00 88.56 93 GLY A C 1
ATOM 741 O O . GLY A 1 93 ? -14.468 -8.233 12.098 1.00 88.56 93 GLY A O 1
ATOM 742 N N . TRP A 1 94 ? -14.242 -7.868 9.891 1.00 93.81 94 TRP A N 1
ATOM 743 C CA . TRP A 1 94 ? -13.491 -6.623 10.025 1.00 93.81 94 TRP A CA 1
ATOM 744 C C . TRP A 1 94 ? -14.343 -5.514 10.644 1.00 93.81 94 TRP A C 1
ATOM 746 O O . TRP A 1 94 ? -15.549 -5.427 10.408 1.00 93.81 94 TRP A O 1
ATOM 756 N N . LYS A 1 95 ? -13.699 -4.637 11.418 1.00 91.94 95 LYS A N 1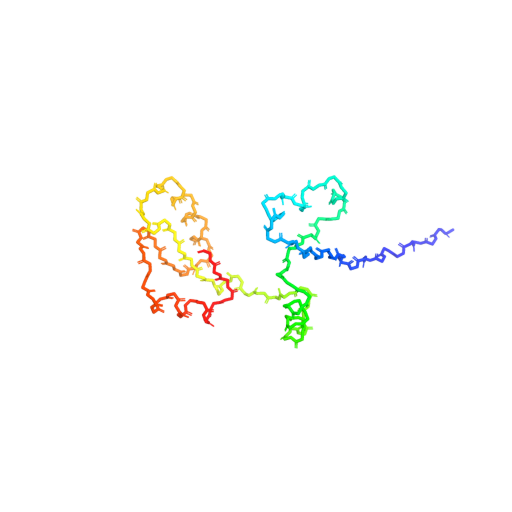
ATOM 757 C CA . LYS A 1 95 ? -14.325 -3.409 11.924 1.00 91.94 95 LYS A CA 1
ATOM 758 C C . LYS A 1 95 ? -14.122 -2.289 10.911 1.00 91.94 95 LYS A C 1
ATOM 760 O O . LYS A 1 95 ? -13.073 -2.222 10.283 1.00 91.94 95 LYS A O 1
ATOM 765 N N . GLY A 1 96 ? -15.081 -1.384 10.775 1.00 94.38 96 GLY A N 1
ATOM 766 C CA . GLY A 1 96 ? -14.892 -0.267 9.862 1.00 94.38 96 GLY A CA 1
ATOM 767 C C . GLY A 1 96 ? -16.038 0.722 9.825 1.00 94.38 96 GLY A C 1
ATOM 768 O O . GLY A 1 96 ? -17.065 0.555 10.487 1.00 94.38 96 GLY A O 1
ATOM 769 N N . VAL A 1 97 ? -15.833 1.760 9.024 1.00 96.62 97 VAL A N 1
ATOM 770 C CA . VAL A 1 97 ? -16.765 2.866 8.817 1.00 96.62 97 VAL A CA 1
ATOM 771 C C . VAL A 1 97 ? -17.305 2.803 7.391 1.00 96.62 97 VAL A C 1
ATOM 773 O O . VAL A 1 97 ? -16.553 2.575 6.447 1.00 96.62 97 VAL A O 1
ATOM 776 N N . VAL A 1 98 ? -18.618 2.984 7.227 1.00 96.38 98 VAL A N 1
ATOM 777 C CA . VAL A 1 98 ? -19.300 2.925 5.925 1.00 96.38 98 VAL A CA 1
ATOM 778 C C . VAL A 1 98 ? -20.166 4.164 5.735 1.00 96.38 98 VAL A C 1
ATOM 780 O O . VAL A 1 98 ? -20.952 4.494 6.623 1.00 96.38 98 VAL A O 1
ATOM 783 N N . GLY A 1 99 ? -20.082 4.810 4.569 1.00 96.75 99 GLY A N 1
ATOM 784 C CA . GLY A 1 99 ? -21.010 5.880 4.181 1.00 96.75 99 GLY A CA 1
ATOM 785 C C . GLY A 1 99 ? -20.822 7.195 4.940 1.00 96.75 99 GLY A C 1
ATOM 786 O O . GLY A 1 99 ? -21.735 8.019 4.943 1.00 96.75 99 GLY A O 1
ATOM 787 N N . LYS A 1 100 ? -19.699 7.360 5.648 1.00 96.94 100 LYS A N 1
ATOM 788 C CA . LYS A 1 100 ? -19.368 8.572 6.402 1.00 96.94 100 LYS A CA 1
ATOM 789 C C . LYS A 1 100 ? -17.858 8.722 6.571 1.00 96.94 100 LYS A C 1
ATOM 791 O O . LYS A 1 100 ? -17.127 7.732 6.593 1.00 96.94 100 LYS A O 1
ATOM 796 N N . VAL A 1 101 ? -17.411 9.958 6.761 1.00 97.19 101 VAL A N 1
ATOM 797 C CA . VAL A 1 101 ? -16.026 10.276 7.124 1.00 97.19 101 VAL A CA 1
ATOM 798 C C . VAL A 1 101 ? -15.742 9.756 8.548 1.00 97.19 101 VAL A C 1
ATOM 800 O O . VAL A 1 101 ? -16.529 10.057 9.453 1.00 97.19 101 VAL A O 1
ATOM 803 N N . PRO A 1 102 ? -14.675 8.961 8.770 1.00 97.38 102 PRO A N 1
ATOM 804 C CA . PRO A 1 102 ? -14.275 8.522 10.109 1.00 97.38 102 PRO A CA 1
ATOM 805 C C . PRO A 1 102 ? -13.745 9.701 10.935 1.00 97.38 102 PRO A C 1
ATOM 807 O O . PRO A 1 102 ? -13.223 10.672 10.383 1.00 97.38 102 PRO A O 1
ATOM 810 N N . SER A 1 103 ? -13.847 9.619 12.261 1.00 97.56 103 SER A N 1
ATOM 811 C CA . SER A 1 103 ? -13.231 10.624 13.131 1.00 97.56 103 SER A CA 1
ATOM 812 C C . SER A 1 103 ? -11.701 10.517 13.110 1.00 97.56 103 SER A C 1
ATOM 814 O O . SER A 1 103 ? -11.125 9.476 12.778 1.00 97.56 103 SER A O 1
ATOM 816 N N . THR A 1 104 ? -11.017 11.598 13.492 1.00 97.19 104 THR A N 1
ATOM 817 C CA . THR A 1 104 ? -9.551 11.604 13.619 1.00 97.19 104 THR A CA 1
ATOM 818 C C . THR A 1 104 ? -9.075 10.561 14.633 1.00 97.19 104 THR A C 1
ATOM 820 O O . THR A 1 104 ? -8.044 9.924 14.429 1.00 97.19 104 THR A O 1
ATOM 823 N N . GLU A 1 105 ? -9.836 10.359 15.708 1.00 97.44 105 GLU A N 1
ATOM 824 C CA . GLU A 1 105 ? -9.559 9.378 16.756 1.00 97.44 105 GLU A CA 1
ATOM 825 C C . GLU A 1 105 ? -9.724 7.946 16.235 1.00 97.44 105 GLU A C 1
ATOM 827 O O . GLU A 1 105 ? -8.824 7.132 16.431 1.00 97.44 105 GLU A O 1
ATOM 832 N N . GLU A 1 106 ? -10.814 7.659 15.509 1.00 96.06 106 GLU A N 1
ATOM 833 C CA . GLU A 1 106 ? -11.031 6.356 14.861 1.00 96.06 106 GLU A CA 1
ATOM 834 C C . GLU A 1 106 ? -9.883 6.027 13.893 1.00 96.06 106 GLU A C 1
ATOM 836 O O . GLU A 1 106 ? -9.360 4.912 13.898 1.00 96.06 106 GLU A O 1
ATOM 841 N N . MET A 1 107 ? -9.444 7.012 13.102 1.00 97.00 107 MET A N 1
ATOM 842 C CA . MET A 1 107 ? -8.322 6.862 12.170 1.00 97.00 107 MET A CA 1
ATOM 843 C C . MET A 1 107 ? -6.992 6.611 12.883 1.00 97.00 107 MET A C 1
ATOM 845 O O . MET A 1 107 ? -6.231 5.730 12.480 1.00 97.00 107 MET A O 1
ATOM 849 N N . ALA A 1 108 ? -6.693 7.373 13.936 1.00 97.50 108 ALA A N 1
ATOM 850 C CA . ALA A 1 108 ? -5.451 7.229 14.687 1.00 97.50 108 ALA A CA 1
ATOM 851 C C . ALA A 1 108 ? -5.374 5.875 15.409 1.00 97.50 108 ALA A C 1
ATOM 853 O O . ALA A 1 108 ? -4.322 5.235 15.391 1.00 97.50 108 ALA A O 1
ATOM 854 N N . GLU A 1 109 ? -6.480 5.422 16.007 1.00 97.12 109 GLU A N 1
ATOM 855 C CA . GLU A 1 109 ? -6.567 4.098 16.626 1.00 97.12 109 GLU A CA 1
ATOM 856 C C . GLU A 1 109 ? -6.396 2.996 15.575 1.00 97.12 109 GLU A C 1
ATOM 858 O O . GLU A 1 109 ? -5.591 2.084 15.764 1.00 97.12 109 GLU A O 1
ATOM 863 N N . ALA A 1 110 ? -7.087 3.103 14.436 1.00 96.81 110 ALA A N 1
ATOM 864 C CA . ALA A 1 110 ? -6.993 2.119 13.365 1.00 96.81 110 ALA A CA 1
ATOM 865 C C . ALA A 1 110 ? -5.559 1.973 12.831 1.00 96.81 110 ALA A C 1
ATOM 867 O O . ALA A 1 110 ? -5.059 0.858 12.737 1.00 96.81 110 ALA A O 1
ATOM 868 N N . LEU A 1 111 ? -4.865 3.077 12.540 1.00 96.81 111 LEU A N 1
ATOM 869 C CA . LEU A 1 111 ? -3.491 3.043 12.020 1.00 96.81 111 LEU A CA 1
ATOM 870 C C . LEU A 1 111 ? -2.454 2.544 13.038 1.00 96.81 111 LEU A C 1
ATOM 872 O O . LEU A 1 111 ? -1.350 2.167 12.646 1.00 96.81 111 LEU A O 1
ATOM 876 N N . LYS A 1 112 ? -2.778 2.581 14.335 1.00 96.81 112 LYS A N 1
ATOM 877 C CA . LYS A 1 112 ? -1.877 2.167 15.415 1.00 96.81 112 LYS A CA 1
ATOM 878 C C . LYS A 1 112 ? -2.085 0.715 15.844 1.00 96.81 112 LYS A C 1
ATOM 880 O O . LYS A 1 112 ? -1.111 0.043 16.161 1.00 96.81 112 LYS A O 1
ATOM 885 N N . GLU A 1 113 ? -3.333 0.255 15.881 1.00 96.44 113 GLU A N 1
ATOM 886 C CA . GLU A 1 113 ? -3.712 -1.027 16.495 1.00 96.44 113 GLU A CA 1
ATOM 887 C C . GLU A 1 113 ? -4.050 -2.127 15.471 1.00 96.44 113 GLU A C 1
ATOM 889 O O . GLU A 1 113 ? -4.299 -3.273 15.852 1.00 96.44 113 GLU A O 1
ATOM 894 N N . ARG A 1 114 ? -4.114 -1.798 14.174 1.00 96.25 114 ARG A N 1
ATOM 895 C CA . ARG A 1 114 ? -4.493 -2.734 13.103 1.00 96.25 114 ARG A CA 1
ATOM 896 C C . ARG A 1 114 ? -3.294 -3.081 12.241 1.00 96.25 114 ARG A C 1
ATOM 898 O O . ARG A 1 114 ? -2.488 -2.220 11.907 1.00 96.25 114 ARG A O 1
ATOM 905 N N . ASP A 1 115 ? -3.239 -4.337 11.825 1.00 95.25 115 ASP A N 1
ATOM 906 C CA . ASP A 1 115 ? -2.196 -4.844 10.934 1.00 95.25 115 ASP A CA 1
ATOM 907 C C . ASP A 1 115 ? -2.480 -4.444 9.479 1.00 95.25 115 ASP A C 1
ATOM 909 O O . ASP A 1 115 ? -1.561 -4.292 8.675 1.00 95.25 115 ASP A O 1
ATOM 913 N N . VAL A 1 116 ? -3.765 -4.288 9.135 1.00 95.44 116 VAL A N 1
ATOM 914 C CA . VAL A 1 116 ? -4.235 -3.957 7.786 1.00 95.44 116 VAL A CA 1
ATOM 915 C C . VAL A 1 116 ? -5.250 -2.818 7.848 1.00 95.44 116 VAL A C 1
ATOM 917 O O . VAL A 1 116 ? -6.172 -2.829 8.665 1.00 95.44 116 VAL A O 1
ATOM 920 N N . PHE A 1 117 ? -5.101 -1.856 6.943 1.00 95.88 117 PHE A N 1
ATOM 921 C CA . PHE A 1 117 ? -6.028 -0.746 6.754 1.00 95.88 117 PHE A CA 1
ATOM 922 C C . PHE A 1 117 ? -6.494 -0.723 5.293 1.00 95.88 117 PHE A C 1
ATOM 924 O O . PHE A 1 117 ? -5.647 -0.726 4.395 1.00 95.88 117 PHE A O 1
ATOM 931 N N . LEU A 1 118 ? -7.813 -0.728 5.066 1.00 94.06 118 LEU A N 1
ATOM 932 C CA . LEU A 1 118 ? -8.447 -0.680 3.740 1.00 94.06 118 LEU A CA 1
ATOM 933 C C . LEU A 1 118 ? -9.244 0.610 3.525 1.00 94.06 118 LEU A C 1
ATOM 935 O O . LEU A 1 118 ? -10.162 0.874 4.331 1.00 94.06 118 LEU A O 1
#

Radius of gyration: 19.95 Å; chains: 1; bounding box: 42×59×37 Å

Secondary structure (DSSP, 8-state):
---------PPPP-EEE---GGGTTS-GGGSGGGTT---EEE-S-HHHHHHHHTT-SSSSPP--TTSEEEEE-TTS--HHHHHHHHHHHGGGT-EEEESSPPPHHHHHHHHHH-SEE-